Protein AF-A0A661DFX9-F1 (afdb_monomer)

Mean predicted aligned error: 2.79 Å

Solvent-accessible surface area (backbone atoms only — not comparable to full-atom values): 3356 Å² total; per-residue (Å²): 134,84,78,78,52,75,46,79,42,80,45,64,62,38,52,92,48,42,50,66,54,54,58,71,44,44,68,52,44,74,73,62,32,46,78,45,80,42,74,69,75,51,88,57,54,27,76,69,59,59,53,87,130

Radius of gyration: 11.83 Å; Cα contacts (8 Å, |Δi|>4): 62; chains: 1; bounding box: 28×20×32 Å

Structure (mmCIF, N/CA/C/O backbone):
data_AF-A0A661DFX9-F1
#
_entry.id   AF-A0A661DFX9-F1
#
loop_
_atom_site.group_PDB
_atom_site.id
_atom_site.type_symbol
_atom_site.label_atom_id
_atom_site.label_alt_id
_atom_site.label_comp_id
_atom_site.label_asym_id
_atom_site.label_entity_id
_atom_site.label_seq_id
_atom_site.pdbx_PDB_ins_code
_atom_site.Cartn_x
_atom_site.Cartn_y
_atom_site.Cartn_z
_atom_site.occupancy
_atom_site.B_iso_or_equiv
_atom_site.auth_seq_id
_atom_site.auth_comp_id
_atom_site.auth_asym_id
_atom_site.auth_atom_id
_atom_site.pdbx_PDB_model_num
ATOM 1 N N . MET A 1 1 ? -19.276 0.677 20.766 1.00 61.44 1 MET A N 1
ATOM 2 C CA . MET A 1 1 ? -17.852 1.007 20.551 1.00 61.44 1 MET A CA 1
ATOM 3 C C . MET A 1 1 ? -17.308 -0.048 19.609 1.00 61.44 1 MET A C 1
ATOM 5 O O . MET A 1 1 ? -17.333 -1.214 19.982 1.00 61.44 1 MET A O 1
ATOM 9 N N . TRP A 1 2 ? -16.954 0.309 18.377 1.00 79.31 2 TRP A N 1
ATOM 10 C CA . TRP A 1 2 ? -16.371 -0.663 17.449 1.00 79.31 2 TRP A CA 1
ATOM 11 C C . TRP A 1 2 ? -14.938 -0.972 17.883 1.00 79.31 2 TRP A C 1
ATOM 13 O O . TRP A 1 2 ? -14.239 -0.085 18.373 1.00 79.31 2 TRP A O 1
ATOM 23 N N . GLN A 1 3 ? -14.523 -2.230 17.754 1.00 91.81 3 GLN A N 1
ATOM 24 C CA . GLN A 1 3 ? -13.137 -2.620 17.998 1.00 91.81 3 GLN A CA 1
ATOM 25 C C . GLN A 1 3 ? -12.271 -2.196 16.811 1.00 91.81 3 GLN A C 1
ATOM 27 O O . GLN A 1 3 ? -12.708 -2.261 15.659 1.00 91.81 3 GLN A O 1
ATOM 32 N N . LYS A 1 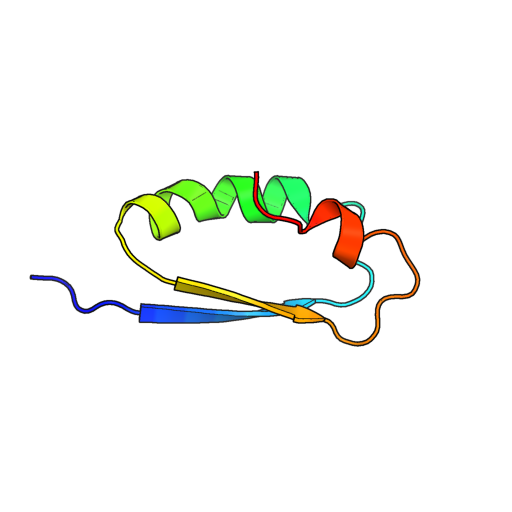4 ? -11.040 -1.763 17.091 1.00 95.19 4 LYS A N 1
ATOM 33 C CA . LYS A 1 4 ? -10.055 -1.475 16.047 1.00 95.19 4 LYS A CA 1
ATOM 34 C C . LYS A 1 4 ? -9.695 -2.779 15.332 1.00 95.19 4 LYS A C 1
ATOM 36 O O . LYS A 1 4 ? -9.385 -3.768 15.989 1.00 95.19 4 LYS A O 1
ATOM 41 N N . ILE A 1 5 ? -9.714 -2.760 14.003 1.00 96.12 5 ILE A N 1
ATOM 42 C CA . ILE A 1 5 ? -9.226 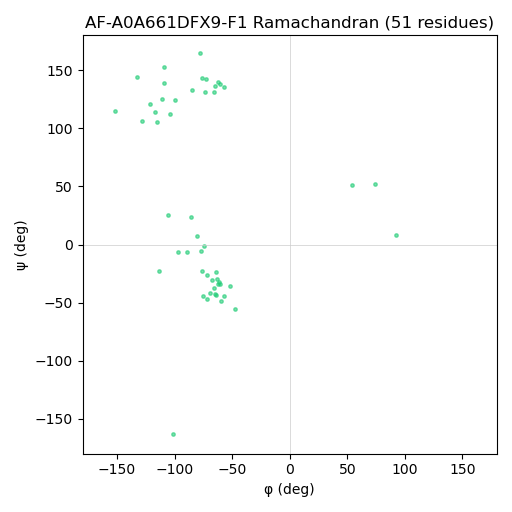-3.854 13.164 1.00 96.12 5 ILE A CA 1
ATOM 43 C C . ILE A 1 5 ? -7.929 -3.442 12.469 1.00 96.12 5 IL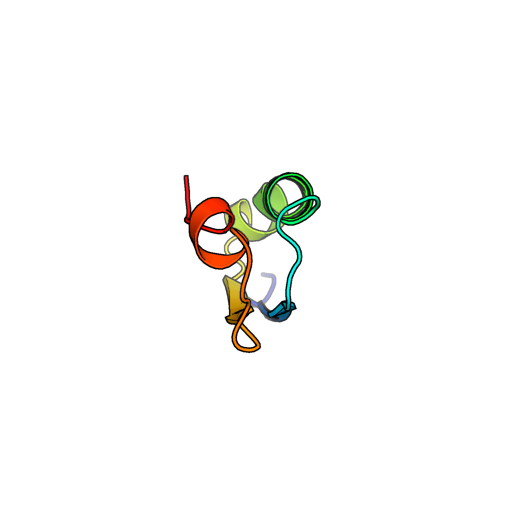E A C 1
ATOM 45 O O . ILE A 1 5 ? -7.710 -2.254 12.204 1.00 96.12 5 ILE A O 1
ATOM 49 N N . SER A 1 6 ? -7.109 -4.439 12.155 1.00 97.06 6 SER A N 1
ATOM 50 C CA . SER A 1 6 ? -5.922 -4.300 11.314 1.00 97.0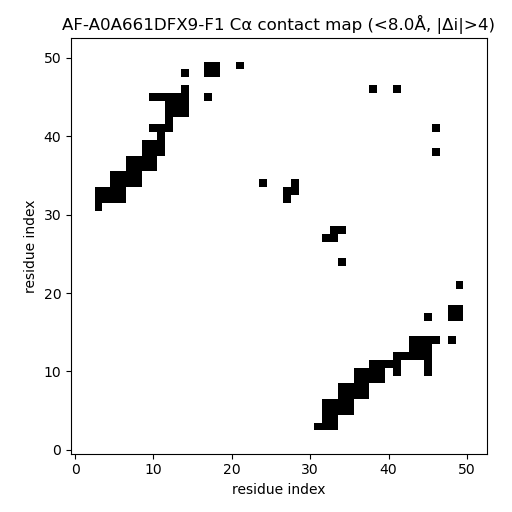6 6 SER A CA 1
ATOM 51 C C . SER A 1 6 ? -6.167 -5.033 9.999 1.00 97.06 6 SER A C 1
ATOM 53 O O . SER A 1 6 ? -6.519 -6.213 9.999 1.00 97.06 6 SER A O 1
ATOM 55 N N . ILE A 1 7 ? -6.004 -4.326 8.883 1.00 96.31 7 ILE A N 1
ATOM 56 C CA . ILE A 1 7 ? -6.169 -4.851 7.527 1.00 96.31 7 ILE A CA 1
ATOM 57 C C . ILE A 1 7 ? -4.772 -5.047 6.941 1.00 96.31 7 ILE A C 1
ATOM 59 O O . ILE A 1 7 ? -4.048 -4.077 6.723 1.00 96.31 7 ILE A O 1
ATOM 63 N N . ILE A 1 8 ? -4.389 -6.302 6.714 1.00 97.75 8 ILE A N 1
ATOM 64 C CA . ILE A 1 8 ? -3.087 -6.673 6.151 1.00 97.75 8 ILE A CA 1
ATOM 65 C C . ILE A 1 8 ? -3.276 -6.959 4.665 1.00 97.75 8 ILE A C 1
ATOM 67 O O . ILE A 1 8 ? -4.103 -7.796 4.303 1.00 97.75 8 ILE A O 1
ATOM 71 N N . ILE A 1 9 ? -2.520 -6.266 3.815 1.00 97.44 9 ILE A N 1
ATOM 72 C CA . ILE A 1 9 ? -2.693 -6.308 2.361 1.00 97.44 9 ILE A CA 1
ATOM 73 C C . ILE A 1 9 ? -1.338 -6.610 1.717 1.00 97.44 9 ILE A C 1
ATOM 75 O O . ILE A 1 9 ? -0.462 -5.741 1.698 1.00 97.44 9 ILE A O 1
ATOM 79 N N . PRO A 1 10 ? -1.133 -7.834 1.211 1.00 98.12 10 PRO A N 1
ATOM 80 C CA . PRO A 1 10 ? 0.014 -8.147 0.373 1.00 98.12 10 PRO A CA 1
ATOM 81 C C . PRO A 1 10 ? -0.060 -7.363 -0.940 1.00 98.12 10 PRO A C 1
ATOM 83 O O . PRO A 1 10 ? -1.129 -7.293 -1.547 1.00 98.12 10 PRO A O 1
ATOM 86 N N . VAL A 1 11 ? 1.061 -6.801 -1.383 1.00 98.12 11 VAL A N 1
ATOM 87 C CA . VAL A 1 11 ? 1.173 -6.081 -2.662 1.00 98.12 11 VAL A CA 1
ATOM 88 C C . VAL A 1 11 ? 2.408 -6.555 -3.425 1.00 98.12 11 VAL A C 1
ATOM 90 O O . VAL A 1 11 ? 3.425 -6.866 -2.810 1.00 98.12 11 VAL A O 1
ATOM 93 N N . LEU A 1 12 ? 2.321 -6.632 -4.754 1.00 98.56 12 LEU A N 1
ATOM 94 C CA . LEU A 1 12 ? 3.445 -6.9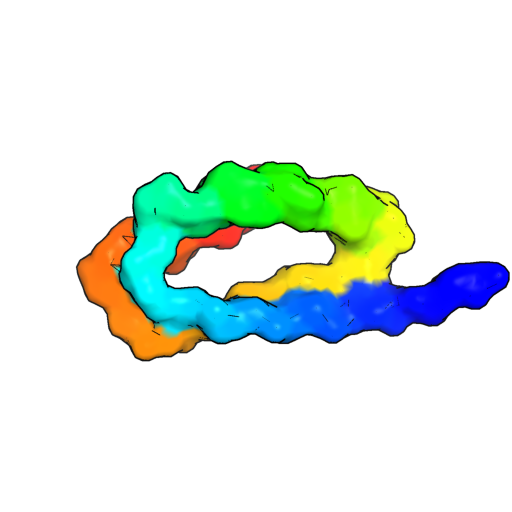62 -5.631 1.00 98.56 12 LEU A CA 1
ATOM 95 C C . LEU A 1 12 ? 3.224 -6.316 -7.001 1.00 98.56 12 LEU A C 1
ATOM 97 O O . LEU A 1 12 ? 2.315 -6.722 -7.716 1.00 98.56 12 LEU A O 1
ATOM 101 N N . ASN A 1 13 ? 4.081 -5.371 -7.376 1.00 98.56 13 ASN A N 1
ATOM 102 C CA . ASN A 1 13 ? 4.050 -4.685 -8.670 1.00 98.56 13 ASN A CA 1
ATOM 103 C C . ASN A 1 13 ? 2.691 -4.034 -9.015 1.00 98.56 13 ASN A C 1
ATOM 105 O O . ASN A 1 13 ? 2.121 -4.260 -10.080 1.00 98.56 13 ASN A O 1
ATOM 109 N N . GLU A 1 14 ? 2.159 -3.244 -8.084 1.00 98.50 14 GLU A N 1
ATOM 110 C CA . GLU A 1 14 ? 0.872 -2.548 -8.159 1.00 98.50 14 GLU A CA 1
ATOM 111 C C . GLU A 1 14 ? 1.011 -1.034 -8.408 1.00 98.50 14 GLU A C 1
ATOM 113 O O . GLU A 1 14 ? 0.123 -0.266 -8.025 1.00 98.50 14 GLU A O 1
ATOM 118 N N . ALA A 1 15 ? 2.105 -0.558 -9.020 1.00 98.31 15 ALA A N 1
ATOM 119 C CA . ALA A 1 15 ? 2.348 0.881 -9.193 1.00 98.31 15 ALA A CA 1
ATOM 120 C C . ALA A 1 15 ? 1.168 1.632 -9.844 1.00 98.31 15 ALA A C 1
ATOM 122 O O . ALA A 1 15 ? 0.855 2.751 -9.433 1.00 98.31 15 ALA A O 1
ATOM 123 N N . ASP A 1 16 ? 0.468 0.996 -10.784 1.00 98.31 16 ASP A N 1
ATOM 124 C CA . ASP A 1 16 ? -0.656 1.597 -11.510 1.00 98.31 16 ASP A CA 1
ATOM 125 C C . ASP A 1 16 ? -1.921 1.770 -10.647 1.00 98.31 16 ASP A C 1
ATOM 127 O O . ASP A 1 16 ? -2.736 2.662 -10.896 1.00 98.31 16 ASP A O 1
ATOM 131 N N . ASN A 1 17 ? -2.088 0.943 -9.610 1.00 97.31 17 ASN A N 1
ATOM 132 C CA . ASN A 1 17 ? -3.324 0.859 -8.825 1.00 97.31 17 ASN A CA 1
ATOM 133 C C . ASN A 1 17 ? -3.157 1.336 -7.378 1.00 97.31 17 ASN A C 1
ATOM 135 O O . ASN A 1 17 ? -4.135 1.715 -6.728 1.00 97.31 17 ASN A O 1
ATOM 139 N N . ILE A 1 18 ? -1.934 1.319 -6.842 1.00 97.75 18 ILE A N 1
ATOM 140 C CA . ILE A 1 18 ? -1.707 1.429 -5.397 1.00 97.75 18 ILE A CA 1
ATOM 141 C C . ILE A 1 18 ? -2.197 2.758 -4.811 1.00 97.75 18 ILE A C 1
ATOM 143 O O . ILE A 1 18 ? -2.717 2.790 -3.697 1.00 97.75 18 ILE A O 1
ATOM 147 N N . GLN A 1 19 ? -2.111 3.858 -5.563 1.00 96.81 19 GLN A N 1
ATOM 148 C CA . GLN A 1 19 ? -2.553 5.169 -5.081 1.00 96.81 19 GLN A CA 1
ATOM 149 C C . GLN A 1 19 ? -4.076 5.280 -4.990 1.00 96.81 19 GLN A C 1
ATOM 151 O O . GLN A 1 19 ? -4.593 5.735 -3.968 1.00 96.81 19 GLN A O 1
ATOM 156 N N . SER A 1 20 ? -4.803 4.853 -6.027 1.00 97.00 20 SER A N 1
ATOM 157 C CA . SER A 1 20 ? -6.272 4.887 -6.029 1.00 97.00 20 SER A CA 1
ATOM 158 C C . SER A 1 20 ? -6.838 3.929 -4.977 1.00 97.00 20 SER A C 1
ATOM 160 O O . SER A 1 20 ? -7.772 4.275 -4.249 1.00 97.00 20 SER A O 1
ATOM 162 N N . PHE A 1 21 ? -6.197 2.771 -4.811 1.00 96.25 21 PHE A N 1
ATOM 163 C CA . PHE A 1 21 ? -6.503 1.824 -3.749 1.00 96.25 21 PHE A CA 1
ATOM 164 C C . PHE A 1 21 ? -6.319 2.435 -2.350 1.00 96.25 21 PHE A C 1
ATOM 166 O O . PHE A 1 21 ? -7.228 2.379 -1.521 1.00 96.25 21 PHE A O 1
ATOM 173 N N . LEU A 1 22 ? -5.184 3.094 -2.090 1.00 95.56 22 LEU A N 1
ATOM 174 C CA . LEU A 1 22 ? -4.917 3.744 -0.801 1.00 95.56 22 LEU A CA 1
ATOM 175 C C . LEU A 1 22 ? -5.820 4.951 -0.524 1.00 95.56 22 LEU A C 1
ATOM 177 O O . LEU A 1 22 ? -6.131 5.221 0.639 1.00 95.56 22 LEU A O 1
ATOM 181 N N . GLN A 1 23 ? -6.260 5.669 -1.559 1.00 96.00 23 GLN A N 1
ATOM 182 C CA . GLN A 1 23 ? -7.264 6.729 -1.430 1.00 96.00 23 GLN A CA 1
ATOM 183 C C . GLN A 1 23 ? -8.611 6.165 -0.961 1.00 96.00 23 GLN A C 1
ATOM 185 O O . GLN A 1 23 ? -9.216 6.713 -0.039 1.00 96.00 23 GLN A O 1
ATOM 190 N N . ALA A 1 24 ? -9.045 5.031 -1.518 1.00 96.44 24 ALA A N 1
ATOM 191 C CA . ALA A 1 24 ? -10.289 4.375 -1.117 1.00 96.44 24 ALA A CA 1
ATOM 192 C C . ALA A 1 24 ? -10.273 3.877 0.344 1.00 96.44 24 ALA A C 1
ATOM 194 O O . ALA A 1 24 ? -11.330 3.744 0.961 1.00 96.44 24 ALA A O 1
ATOM 195 N N . LEU A 1 25 ? -9.087 3.637 0.920 1.00 94.81 25 LEU A N 1
ATOM 196 C CA . LEU A 1 25 ? -8.917 3.197 2.309 1.00 94.81 25 LEU A CA 1
ATOM 197 C C . LEU A 1 25 ? -8.794 4.345 3.329 1.00 94.81 25 LEU A C 1
ATOM 199 O O . LEU A 1 25 ? -8.792 4.075 4.533 1.00 94.81 25 LEU A O 1
ATOM 203 N N . GLN A 1 26 ? -8.721 5.613 2.901 1.00 95.19 26 GLN A N 1
ATOM 204 C CA . GLN A 1 26 ? -8.624 6.748 3.835 1.00 95.19 26 GLN A CA 1
ATOM 205 C C . GLN A 1 26 ? -9.783 6.809 4.843 1.00 95.19 26 GLN A C 1
ATOM 207 O O . GLN A 1 26 ? -9.487 6.925 6.031 1.00 95.19 26 GLN A O 1
ATOM 212 N N . PRO A 1 27 ? -11.065 6.608 4.465 1.00 95.38 27 PRO A N 1
ATOM 213 C CA . PRO A 1 27 ? -12.165 6.652 5.433 1.00 95.38 27 PRO A CA 1
ATOM 214 C C . PRO A 1 27 ? -12.032 5.604 6.546 1.00 95.38 27 PRO A C 1
ATOM 216 O O . PRO A 1 27 ? -12.396 5.847 7.693 1.00 95.38 27 PRO A O 1
ATOM 219 N N . ILE A 1 28 ? -11.475 4.432 6.225 1.00 93.81 28 ILE A N 1
ATOM 220 C CA . ILE A 1 28 ? -11.229 3.356 7.192 1.00 93.81 28 ILE A CA 1
ATOM 221 C C . ILE A 1 28 ? -10.111 3.765 8.166 1.00 93.81 28 ILE A C 1
ATOM 223 O O . ILE A 1 28 ? -10.235 3.556 9.375 1.00 93.81 28 ILE A O 1
ATOM 227 N N . ARG A 1 29 ? -9.043 4.402 7.667 1.00 93.12 29 ARG A N 1
ATOM 228 C CA . ARG A 1 29 ? -7.966 4.955 8.510 1.00 93.12 29 ARG A CA 1
ATOM 229 C C . ARG A 1 29 ? -8.470 6.088 9.407 1.00 93.12 29 ARG A C 1
ATOM 231 O O . ARG A 1 29 ? -8.139 6.113 10.590 1.00 93.12 29 ARG A O 1
ATOM 238 N N . GLU A 1 30 ? -9.302 6.982 8.877 1.00 94.31 30 GLU A N 1
ATOM 239 C CA . GLU A 1 30 ? -9.922 8.094 9.617 1.00 94.31 30 GLU A CA 1
ATOM 240 C C . GLU A 1 30 ? -10.848 7.610 10.743 1.00 94.31 30 GLU A C 1
ATOM 242 O O . GLU A 1 30 ? -10.945 8.248 11.789 1.00 94.31 30 GLU A O 1
ATOM 247 N N . GLN A 1 31 ? -11.470 6.439 10.578 1.00 94.81 31 GLN A N 1
ATOM 248 C CA . GLN A 1 31 ? -12.251 5.767 11.625 1.00 94.81 31 GLN A CA 1
ATOM 249 C C . GLN A 1 31 ? -11.383 5.122 12.726 1.00 94.81 31 GLN A C 1
ATOM 251 O O . GLN A 1 31 ? -11.916 4.571 13.691 1.00 94.81 31 GLN A O 1
ATOM 256 N N . GLY A 1 32 ? -10.051 5.201 12.621 1.00 94.88 32 GLY A N 1
ATOM 257 C CA . GLY A 1 32 ? -9.101 4.709 13.623 1.00 94.88 32 GLY A CA 1
ATOM 258 C C . GLY A 1 32 ? -8.622 3.273 13.400 1.00 94.88 32 GLY A C 1
ATOM 259 O O . GLY A 1 32 ? -7.944 2.715 14.268 1.00 94.88 32 GLY A O 1
ATOM 260 N N . HIS A 1 33 ? -8.955 2.664 12.260 1.00 95.75 33 HIS A N 1
ATOM 261 C CA . HIS A 1 33 ? -8.453 1.348 11.866 1.00 95.75 33 HIS A CA 1
ATOM 262 C C . HIS A 1 33 ? -7.023 1.424 11.316 1.00 95.75 33 HIS A C 1
ATOM 264 O O . HIS A 1 33 ? -6.502 2.495 11.004 1.00 95.75 33 HIS A O 1
ATOM 270 N N . GLU A 1 34 ? -6.362 0.275 11.226 1.00 95.81 34 GLU A N 1
ATOM 271 C CA . GLU A 1 34 ? -4.996 0.164 10.718 1.00 95.81 34 GLU A CA 1
ATOM 272 C C . GLU A 1 34 ? -4.978 -0.521 9.348 1.00 95.81 34 GLU A C 1
ATOM 274 O O . GLU A 1 34 ? -5.674 -1.513 9.132 1.00 95.81 34 GLU A O 1
ATOM 279 N N . VAL A 1 35 ? -4.153 -0.002 8.438 1.00 95.50 35 VAL A N 1
ATOM 280 C CA . VAL A 1 35 ? -3.863 -0.605 7.133 1.00 95.50 35 VAL A CA 1
ATOM 281 C C . VAL A 1 35 ? -2.362 -0.851 7.065 1.00 95.50 35 VAL A C 1
ATOM 283 O O . VAL A 1 35 ? -1.579 0.091 7.186 1.00 95.50 35 VAL A O 1
ATOM 286 N N . VAL A 1 36 ? -1.972 -2.1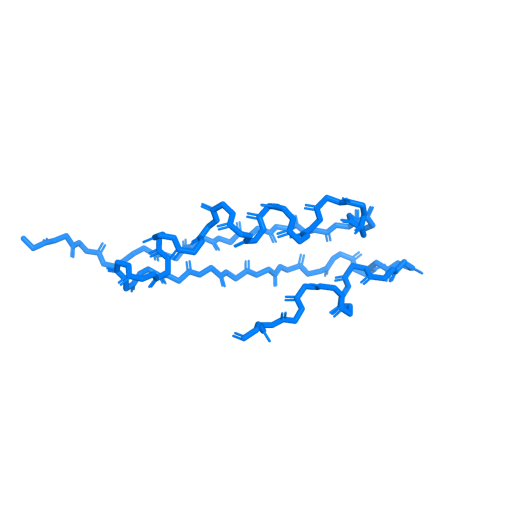09 6.875 1.00 96.19 36 VAL A N 1
ATOM 287 C CA . VAL A 1 36 ? -0.576 -2.538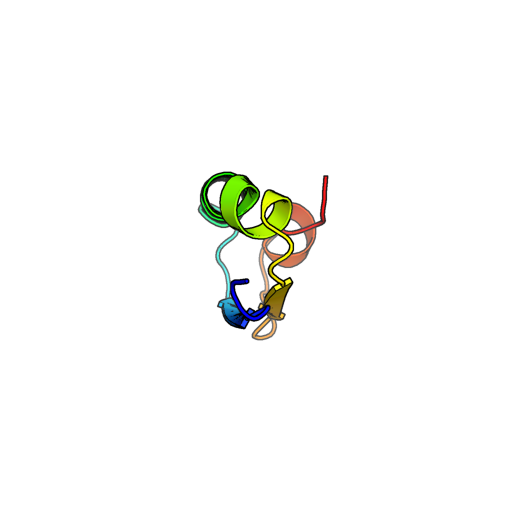 6.751 1.00 96.19 36 VAL A CA 1
ATOM 288 C C . VAL A 1 36 ? -0.383 -3.131 5.364 1.00 96.19 36 VAL A C 1
ATOM 290 O O . VAL A 1 36 ? -0.949 -4.177 5.046 1.00 96.19 36 VAL A O 1
ATOM 293 N N . LEU A 1 37 ? 0.426 -2.466 4.543 1.00 97.00 37 LEU A N 1
ATOM 294 C CA . LEU A 1 37 ? 0.877 -3.026 3.275 1.00 97.00 37 LEU A CA 1
ATOM 295 C C . LEU A 1 37 ? 2.106 -3.903 3.510 1.00 97.00 37 LEU A C 1
ATOM 297 O O . LEU A 1 37 ? 3.046 -3.485 4.188 1.00 97.00 37 LEU A O 1
ATOM 301 N N . VAL A 1 38 ? 2.100 -5.102 2.934 1.00 98.06 38 VAL A N 1
ATOM 302 C CA . VAL A 1 38 ? 3.241 -6.022 2.953 1.00 98.06 38 VAL A CA 1
ATOM 303 C C . VAL A 1 38 ? 3.722 -6.195 1.522 1.00 98.06 38 VAL A C 1
ATOM 305 O O . VAL A 1 38 ? 3.071 -6.862 0.723 1.00 98.06 38 VAL A O 1
ATOM 308 N N . ASP A 1 39 ? 4.847 -5.565 1.197 1.00 98.12 39 ASP A N 1
ATOM 309 C CA . ASP A 1 39 ? 5.435 -5.659 -0.134 1.00 98.12 39 ASP A CA 1
ATOM 310 C C . ASP A 1 39 ? 6.085 -7.029 -0.369 1.00 98.12 39 ASP A C 1
ATOM 312 O O . ASP A 1 39 ? 6.864 -7.522 0.450 1.00 98.12 39 ASP A O 1
ATOM 316 N N . GLY A 1 40 ? 5.759 -7.631 -1.509 1.00 98.19 40 GLY A N 1
ATOM 317 C CA . GLY A 1 40 ? 6.255 -8.921 -1.974 1.00 98.19 40 GLY A CA 1
ATOM 318 C C . GLY A 1 40 ? 7.578 -8.847 -2.731 1.00 98.19 40 GLY A C 1
ATOM 319 O O . GLY A 1 40 ? 7.851 -9.758 -3.509 1.00 98.19 40 GLY A O 1
ATOM 320 N N . HIS A 1 41 ? 8.389 -7.807 -2.506 1.00 98.06 41 HIS A N 1
ATOM 321 C CA . HIS A 1 41 ? 9.597 -7.493 -3.271 1.00 98.06 41 HIS A CA 1
ATOM 322 C C . HIS A 1 41 ? 9.290 -6.916 -4.662 1.00 98.06 41 HIS A C 1
ATOM 324 O O . HIS A 1 41 ? 9.784 -7.405 -5.676 1.00 98.06 41 HIS A O 1
ATOM 330 N N . SER A 1 42 ? 8.453 -5.875 -4.709 1.00 98.56 42 SER A N 1
ATOM 331 C CA . SER A 1 42 ? 8.110 -5.210 -5.971 1.00 98.56 42 SER A CA 1
ATOM 332 C C . SER A 1 42 ? 9.346 -4.628 -6.664 1.00 98.56 42 SER A C 1
ATOM 334 O O . SER A 1 42 ? 10.203 -4.008 -6.033 1.00 98.56 42 SER A O 1
ATOM 336 N N . GLU A 1 43 ? 9.401 -4.794 -7.982 1.00 98.50 43 GLU A N 1
ATOM 337 C CA . GLU A 1 43 ? 10.456 -4.279 -8.864 1.00 98.50 43 GLU A CA 1
ATOM 338 C C . GLU A 1 43 ? 10.060 -2.948 -9.531 1.00 98.50 43 GLU A C 1
ATOM 340 O O . GLU A 1 43 ? 10.875 -2.307 -10.196 1.00 98.50 43 GLU A O 1
ATOM 345 N N . ASP A 1 44 ? 8.811 -2.517 -9.352 1.00 98.62 44 ASP A N 1
ATOM 346 C CA . ASP A 1 44 ? 8.270 -1.270 -9.882 1.00 98.62 44 ASP A CA 1
ATOM 347 C C . ASP A 1 44 ? 8.198 -0.153 -8.814 1.00 98.62 44 ASP A C 1
ATOM 349 O O . ASP A 1 44 ? 8.829 -0.188 -7.754 1.00 98.62 44 ASP A O 1
ATOM 353 N N . GLN A 1 45 ? 7.413 0.891 -9.091 1.00 98.44 45 GLN A N 1
ATOM 354 C CA . GLN A 1 45 ? 7.264 2.034 -8.190 1.00 98.44 45 GLN A CA 1
ATOM 355 C C . GLN A 1 45 ? 6.284 1.807 -7.023 1.00 98.44 45 GLN A C 1
ATOM 357 O O . GLN A 1 45 ? 6.052 2.758 -6.270 1.00 98.44 45 GLN A O 1
ATOM 362 N N . THR A 1 46 ? 5.759 0.591 -6.807 1.00 98.56 46 THR A N 1
ATOM 363 C CA . THR A 1 46 ? 4.763 0.28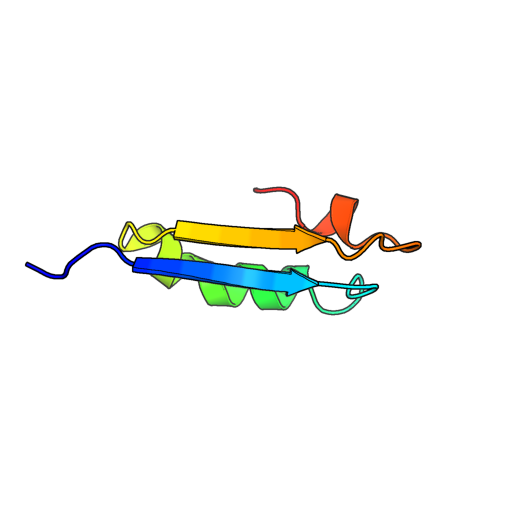0 -5.757 1.00 98.56 46 THR A CA 1
ATOM 364 C C . THR A 1 46 ? 5.158 0.845 -4.400 1.00 98.56 46 THR A C 1
ATOM 366 O O . THR A 1 46 ? 4.424 1.651 -3.832 1.00 98.56 46 THR A O 1
ATOM 369 N N . CYS A 1 47 ? 6.356 0.516 -3.905 1.00 97.38 47 CYS A N 1
ATOM 370 C CA . CYS A 1 47 ? 6.834 0.987 -2.600 1.00 97.38 47 CYS A CA 1
ATOM 371 C C . CYS A 1 47 ? 6.956 2.517 -2.509 1.00 97.38 47 CYS A C 1
ATOM 373 O O . CYS A 1 47 ? 6.783 3.097 -1.436 1.00 97.38 47 CYS A O 1
ATOM 375 N N . THR A 1 48 ? 7.277 3.183 -3.620 1.00 97.69 48 THR A N 1
ATOM 376 C CA . THR A 1 48 ? 7.420 4.646 -3.654 1.00 97.69 48 THR A CA 1
ATOM 377 C C . THR A 1 48 ? 6.052 5.321 -3.631 1.00 97.69 48 THR A C 1
ATOM 379 O O . THR A 1 48 ? 5.852 6.270 -2.874 1.00 97.69 48 THR A O 1
ATOM 382 N N . LEU A 1 49 ? 5.109 4.806 -4.422 1.00 97.44 49 LEU A N 1
ATOM 383 C CA . LEU A 1 49 ? 3.752 5.335 -4.559 1.00 97.44 49 LEU A CA 1
ATOM 384 C C . LEU A 1 49 ? 2.849 4.987 -3.365 1.00 97.44 49 LEU A C 1
ATOM 386 O O . LEU A 1 49 ? 1.891 5.709 -3.102 1.00 97.44 49 LEU A O 1
ATOM 390 N N . ALA A 1 50 ? 3.180 3.928 -2.623 1.00 96.50 50 ALA A N 1
ATOM 391 C CA . ALA A 1 50 ? 2.476 3.485 -1.422 1.00 96.50 50 ALA A CA 1
ATOM 392 C C . ALA A 1 50 ? 2.772 4.312 -0.158 1.00 96.50 50 ALA A C 1
ATOM 394 O O . ALA A 1 50 ? 2.194 4.053 0.902 1.00 96.50 50 ALA A O 1
ATOM 395 N N . ARG A 1 51 ? 3.706 5.270 -0.223 1.00 92.62 51 ARG A N 1
ATOM 396 C CA . ARG A 1 51 ? 4.084 6.073 0.944 1.00 92.62 51 ARG A CA 1
ATOM 397 C C . ARG A 1 51 ? 2.888 6.888 1.454 1.00 92.62 51 ARG A C 1
ATOM 399 O O . ARG A 1 51 ? 2.147 7.438 0.641 1.00 92.62 51 ARG A O 1
ATOM 406 N N . PRO A 1 52 ? 2.704 6.995 2.783 1.00 81.31 52 PRO A N 1
ATOM 407 C CA . PRO A 1 52 ? 1.658 7.837 3.348 1.00 81.31 52 PRO A CA 1
ATOM 408 C C . PRO A 1 52 ? 1.794 9.290 2.873 1.00 81.31 52 PRO A C 1
ATOM 410 O O . PRO A 1 52 ? 2.903 9.829 2.872 1.00 81.31 52 PRO A O 1
ATOM 413 N N . LEU A 1 53 ? 0.665 9.895 2.494 1.00 62.81 53 LEU A N 1
ATOM 414 C CA . LEU A 1 53 ? 0.501 11.346 2.360 1.00 62.81 53 LEU A CA 1
ATOM 415 C C . LEU A 1 53 ? 0.257 11.983 3.731 1.00 62.81 53 LEU A C 1
ATOM 417 O O . LEU A 1 53 ? -0.394 11.311 4.571 1.00 62.81 53 LEU A O 1
#

Sequence (53 aa):
MWQKISIIIPVLNEADNIQSFLQALQPIREQGHEVVLVDGHSEDQTCTLARPL

Foldseek 3Di:
DDDAEEAEAEDEQCLVPLQVVVVVCVVVVVVVHHYHYDYPPHPDCNVVNNDDD

Nearest PDB structures (foldseek):
  7tav-assembly5_E  TM=5.390E-01  e=1.182E+00  List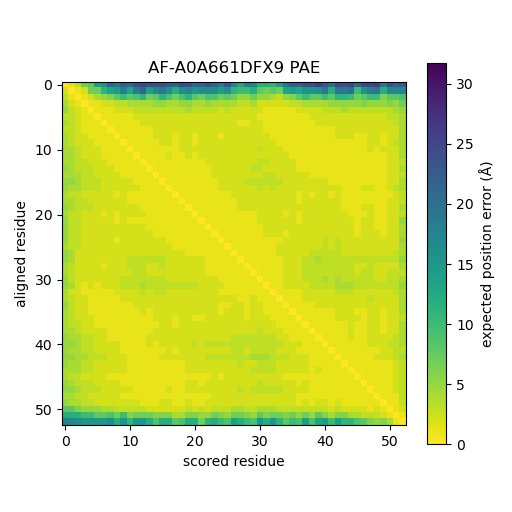eria monocytogenes
  5f7v-assembly1_A  TM=4.274E-01  e=1.657E+00  Listeria monocytogenes EGD-e
  7yos-assembly1_B  TM=4.181E-01  e=4.271E+00  Methanocaldococcus jannaschii DSM 2661
  3pgj-assembly2_C  TM=3.372E-01  e=8.988E+00  Vibrio cholerae O1 biovar El Tor str. N16961

Secondary structure (DSSP, 8-state):
-PPP-EEEEEESS-TTTHHHHHHHTHHHHHTT-EEEEEE---SSSHHHHTS--

pLDDT: mean 94.74, std 7.36, range [61.44, 98.62]